Protein AF-A0A255ZX61-F1 (afdb_monomer_lite)

pLDDT: mean 94.42, std 3.26, range [76.75, 98.19]

Radius of gyration: 11.76 Å; chains: 1; bounding box: 30×22×25 Å

Sequence (84 aa):
MRKTFGIPNGDNHITTVEAGTNGKNVPSLLAEKKGIYIMIANYPGPSYFGATGHADIIENAQCPKNCYFAPKGGINYIDLWILE

Secondary structure (DSSP, 8-state):
-HHHH----GGGEEEHHHH-GGGTTHHHHTTT-EEEEEEEESS-STTTTSSSEEEEEEETTB-SS----S-TT-EEEEEEEE--

Organism: NCBI:txid2023067

Foldseek 3Di:
DCVPQNFDDDLQKFAQVCCDQQNPCVLVSCAQFWFKKKWAAPDAPDVWQPHRTDIATDGRSDGPPDPSSRTGRTTGMMGGDGDD

Structure (mmCIF, N/CA/C/O backbone):
data_AF-A0A255ZX61-F1
#
_entry.id   AF-A0A255ZX61-F1
#
loop_
_atom_site.group_PDB
_atom_site.id
_atom_site.type_symbol
_atom_site.label_atom_id
_atom_site.label_alt_id
_atom_site.label_comp_id
_atom_site.label_asym_id
_atom_site.label_entity_id
_atom_site.label_seq_id
_atom_site.pdbx_PDB_ins_code
_atom_site.Cartn_x
_atom_site.Cartn_y
_atom_site.Cartn_z
_atom_site.occupancy
_atom_site.B_iso_or_equiv
_atom_site.auth_seq_id
_atom_site.auth_comp_id
_atom_site.auth_asym_id
_atom_site.auth_atom_id
_atom_site.pdbx_PDB_model_num
ATOM 1 N N . MET A 1 1 ? -7.819 -9.869 -1.168 1.00 87.00 1 MET A N 1
ATOM 2 C CA . MET A 1 1 ? -8.695 -8.994 -0.359 1.00 87.00 1 MET A CA 1
ATOM 3 C C . MET A 1 1 ? -9.877 -8.460 -1.157 1.00 87.00 1 MET A C 1
ATOM 5 O O . MET A 1 1 ? -10.991 -8.812 -0.801 1.00 87.00 1 MET A O 1
ATOM 9 N N . ARG A 1 2 ? -9.669 -7.739 -2.275 1.00 93.94 2 ARG A N 1
ATOM 10 C CA . ARG A 1 2 ? -10.755 -7.156 -3.102 1.00 93.94 2 ARG A CA 1
ATOM 11 C C . ARG A 1 2 ? -11.945 -8.076 -3.417 1.00 93.94 2 ARG A C 1
ATOM 13 O O . ARG A 1 2 ? -13.086 -7.647 -3.334 1.00 93.94 2 ARG A O 1
ATOM 20 N N . LYS A 1 3 ? -11.687 -9.349 -3.749 1.00 92.88 3 LYS A N 1
ATOM 21 C CA . LYS A 1 3 ? -12.739 -10.342 -4.050 1.00 92.88 3 LYS A CA 1
ATOM 22 C C . LYS A 1 3 ? -13.647 -10.652 -2.850 1.00 92.88 3 LYS A C 1
ATOM 24 O O . LYS A 1 3 ? -14.812 -10.963 -3.046 1.00 92.88 3 LYS A O 1
ATOM 29 N N . THR A 1 4 ? -13.103 -10.601 -1.637 1.00 93.19 4 THR A N 1
ATOM 30 C CA . THR A 1 4 ? -13.801 -10.989 -0.402 1.00 93.19 4 THR A CA 1
ATOM 31 C C . THR A 1 4 ? -14.409 -9.782 0.304 1.00 93.19 4 THR A C 1
ATOM 33 O O . THR A 1 4 ? -15.539 -9.855 0.762 1.00 93.19 4 THR A O 1
ATOM 36 N N . PHE A 1 5 ? -13.670 -8.673 0.371 1.00 92.62 5 PHE A N 1
ATOM 37 C CA . PHE A 1 5 ? -14.012 -7.499 1.183 1.00 92.62 5 PHE A CA 1
ATOM 38 C C . PHE A 1 5 ? -14.373 -6.262 0.344 1.00 92.62 5 PHE A C 1
ATOM 40 O O . PHE A 1 5 ? -14.4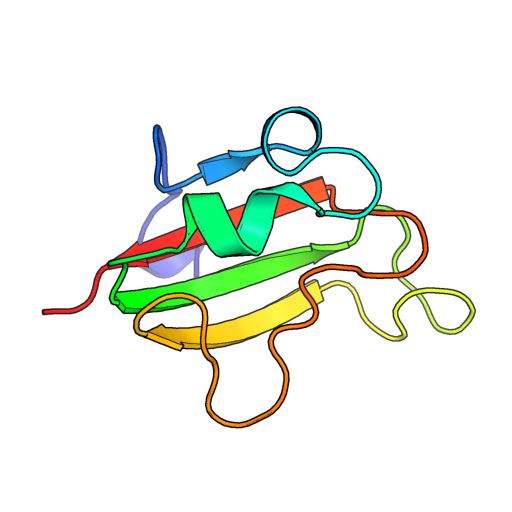56 -5.158 0.873 1.00 92.62 5 PHE A O 1
ATOM 47 N N . GLY A 1 6 ? -14.547 -6.425 -0.971 1.00 94.81 6 GLY A N 1
ATOM 48 C CA . GLY A 1 6 ? -14.783 -5.317 -1.895 1.00 94.81 6 GLY A CA 1
ATOM 49 C C . GLY A 1 6 ? -13.528 -4.493 -2.193 1.00 94.81 6 GLY A C 1
ATOM 50 O O . GLY A 1 6 ? -12.461 -4.708 -1.615 1.00 94.81 6 GLY A O 1
ATOM 51 N N . ILE A 1 7 ? -13.652 -3.569 -3.145 1.00 95.12 7 ILE A N 1
ATOM 52 C CA . ILE A 1 7 ? -12.577 -2.657 -3.555 1.00 95.12 7 ILE A CA 1
ATOM 53 C C . ILE A 1 7 ? -12.674 -1.386 -2.699 1.00 95.12 7 ILE A C 1
ATOM 55 O O . ILE A 1 7 ? -13.707 -0.717 -2.776 1.00 95.12 7 ILE A O 1
ATOM 59 N N . PRO A 1 8 ? -11.646 -1.045 -1.900 1.00 96.25 8 PRO A N 1
ATOM 60 C CA . PRO A 1 8 ? -11.611 0.217 -1.173 1.00 96.25 8 PRO A CA 1
ATOM 61 C C . PRO A 1 8 ? -11.712 1.423 -2.108 1.00 96.25 8 PRO A C 1
ATOM 63 O O . PRO A 1 8 ? -11.338 1.356 -3.278 1.00 96.25 8 PRO A O 1
ATOM 66 N N . ASN A 1 9 ? -12.241 2.527 -1.592 1.00 94.44 9 ASN A N 1
ATOM 67 C CA . ASN A 1 9 ? -12.423 3.780 -2.321 1.00 94.44 9 ASN A CA 1
ATOM 68 C C . ASN A 1 9 ? -12.150 4.978 -1.397 1.00 94.44 9 ASN A C 1
ATOM 70 O O . ASN A 1 9 ? -11.949 4.797 -0.192 1.00 94.44 9 ASN A O 1
ATOM 74 N N . GLY A 1 10 ? -12.115 6.186 -1.971 1.00 94.75 10 GLY A N 1
ATOM 75 C CA . GLY A 1 10 ? -11.777 7.410 -1.238 1.00 94.75 10 GLY A CA 1
ATOM 76 C C . GLY A 1 10 ? -10.435 7.275 -0.518 1.00 94.75 10 GLY A C 1
ATOM 77 O O . GLY A 1 10 ? -9.507 6.672 -1.049 1.00 94.75 10 GLY A O 1
ATOM 78 N N . ASP A 1 11 ? -10.372 7.727 0.733 1.00 94.38 11 ASP A N 1
ATOM 79 C CA . ASP A 1 11 ? -9.145 7.721 1.546 1.00 94.38 11 ASP A CA 1
ATOM 80 C C . ASP A 1 11 ? -8.603 6.316 1.873 1.00 94.38 11 ASP A C 1
ATOM 82 O O . ASP A 1 11 ? -7.503 6.177 2.417 1.00 94.38 11 ASP A O 1
ATOM 86 N N . ASN A 1 12 ? -9.366 5.262 1.570 1.00 96.31 12 ASN A N 1
ATOM 87 C CA . ASN A 1 12 ? -8.956 3.871 1.751 1.00 96.31 12 ASN A CA 1
ATOM 88 C C . ASN A 1 12 ? -8.354 3.253 0.478 1.00 96.31 12 ASN A C 1
ATOM 90 O O . ASN A 1 12 ? -7.917 2.103 0.507 1.00 96.31 12 ASN A O 1
ATOM 94 N N . HIS A 1 13 ? -8.307 4.003 -0.624 1.00 97.56 13 HIS A N 1
ATOM 95 C CA . HIS A 1 13 ? -7.584 3.649 -1.838 1.00 97.56 13 HIS A CA 1
ATOM 96 C C . HIS A 1 13 ? -6.616 4.773 -2.206 1.00 97.56 13 HIS A C 1
ATOM 98 O O . HIS A 1 13 ? -7.020 5.802 -2.732 1.00 97.56 13 HIS A O 1
ATOM 104 N N . ILE A 1 14 ? -5.331 4.565 -1.937 1.00 97.56 14 ILE A N 1
ATOM 105 C CA . ILE A 1 14 ? -4.282 5.552 -2.190 1.00 97.56 14 ILE A CA 1
ATOM 106 C C . ILE A 1 14 ? -3.636 5.230 -3.535 1.00 97.56 14 ILE A C 1
ATOM 108 O O . ILE A 1 14 ? -3.029 4.173 -3.719 1.00 97.56 14 ILE A O 1
ATOM 112 N N . THR A 1 15 ? -3.728 6.155 -4.474 1.00 97.00 15 THR A N 1
ATOM 113 C CA . THR A 1 15 ? -3.122 6.054 -5.804 1.00 97.00 15 THR A CA 1
ATOM 114 C C . THR A 1 15 ? -1.625 6.382 -5.788 1.00 97.00 15 THR A C 1
ATOM 116 O O . THR A 1 15 ? -1.096 6.942 -4.824 1.00 97.00 15 THR A O 1
ATOM 119 N N . THR A 1 16 ? -0.918 6.111 -6.893 1.00 95.94 16 THR A N 1
ATOM 120 C CA . THR A 1 16 ? 0.469 6.573 -7.096 1.00 95.94 16 THR A CA 1
ATOM 121 C C . THR A 1 16 ? 0.643 8.074 -6.846 1.00 95.94 16 THR A C 1
ATOM 123 O O . THR A 1 16 ? 1.661 8.492 -6.292 1.00 95.94 16 THR A O 1
ATOM 126 N N . VAL A 1 17 ? -0.327 8.893 -7.267 1.00 96.31 17 VAL A N 1
ATOM 127 C CA . VAL A 1 17 ? -0.242 10.357 -7.158 1.00 96.31 17 VAL A CA 1
ATOM 128 C C . VAL A 1 17 ? -0.293 10.782 -5.694 1.00 96.31 17 VAL A C 1
ATOM 130 O O . VAL A 1 17 ? 0.562 11.544 -5.246 1.00 96.31 17 VAL A O 1
ATOM 133 N N . GLU A 1 18 ? -1.245 10.240 -4.936 1.00 97.19 18 GLU A N 1
ATOM 134 C CA . GLU A 1 18 ? -1.419 10.547 -3.514 1.00 97.19 18 GLU A CA 1
ATOM 135 C C . GLU A 1 18 ? -0.249 10.026 -2.682 1.00 97.19 18 GLU A C 1
ATOM 137 O O . GLU A 1 18 ? 0.291 10.764 -1.858 1.00 97.19 18 GLU A O 1
ATOM 142 N N . ALA A 1 19 ? 0.211 8.800 -2.959 1.00 95.81 19 ALA A N 1
ATOM 143 C CA . ALA A 1 19 ? 1.382 8.205 -2.319 1.00 95.81 19 ALA A CA 1
ATOM 144 C C . ALA A 1 19 ? 2.653 9.060 -2.506 1.00 95.81 19 ALA A C 1
ATOM 146 O O . ALA A 1 19 ? 3.555 9.043 -1.663 1.00 95.81 19 ALA A O 1
ATOM 147 N N . GLY A 1 20 ? 2.717 9.843 -3.585 1.00 95.12 20 GLY A N 1
ATOM 148 C CA . GLY A 1 20 ? 3.841 10.705 -3.911 1.00 95.12 20 GLY A CA 1
ATOM 149 C C . GLY A 1 20 ? 5.071 9.927 -4.384 1.00 95.12 20 GLY A C 1
ATOM 150 O O . GLY A 1 20 ? 5.100 8.696 -4.444 1.00 95.12 20 GLY A O 1
ATOM 151 N N . THR A 1 21 ? 6.130 10.660 -4.734 1.00 92.19 21 THR A N 1
ATOM 152 C CA . THR A 1 21 ? 7.386 10.074 -5.224 1.00 92.19 21 THR A CA 1
ATOM 153 C C . THR A 1 21 ? 7.919 9.032 -4.244 1.00 92.19 21 THR A C 1
ATOM 155 O O . THR A 1 21 ? 8.205 9.357 -3.093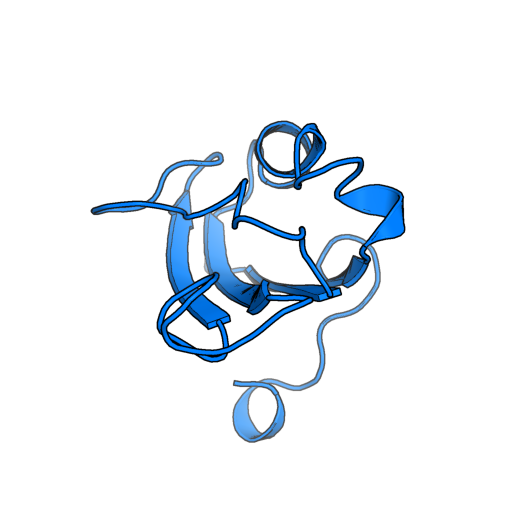 1.00 92.19 21 THR A O 1
ATOM 158 N N . ASN A 1 22 ? 8.050 7.786 -4.710 1.00 87.25 22 ASN A N 1
ATOM 159 C CA . ASN A 1 22 ? 8.473 6.636 -3.905 1.00 87.25 22 ASN A CA 1
ATOM 160 C C . ASN A 1 22 ? 7.674 6.462 -2.600 1.00 87.25 22 ASN A C 1
ATOM 162 O O . ASN A 1 22 ? 8.240 6.034 -1.603 1.00 87.25 22 ASN A O 1
ATOM 166 N N . GLY A 1 23 ? 6.386 6.821 -2.583 1.00 93.38 23 GLY A N 1
ATOM 167 C CA . GLY A 1 23 ? 5.518 6.607 -1.424 1.00 93.38 23 GLY A CA 1
ATOM 168 C C . GLY A 1 23 ? 5.778 7.523 -0.225 1.00 93.38 23 GLY A C 1
ATOM 169 O O . GLY A 1 23 ? 5.326 7.232 0.880 1.00 93.38 23 GLY A O 1
ATOM 170 N N . LYS A 1 24 ? 6.482 8.645 -0.422 1.00 94.81 24 LYS A N 1
ATOM 171 C CA . LYS A 1 24 ? 6.843 9.589 0.651 1.00 94.81 24 LYS A CA 1
ATOM 172 C C . LYS A 1 24 ? 5.659 10.091 1.495 1.00 94.81 24 LYS A C 1
ATOM 174 O O . LYS A 1 24 ? 5.860 10.439 2.652 1.00 94.81 24 LYS A O 1
ATOM 179 N N . ASN A 1 25 ? 4.449 10.138 0.933 1.00 96.81 25 ASN A N 1
ATOM 180 C CA . ASN A 1 25 ? 3.257 10.634 1.626 1.00 96.81 25 ASN A CA 1
ATOM 181 C C . ASN A 1 25 ? 2.505 9.522 2.378 1.00 96.81 25 ASN A C 1
ATOM 183 O O . ASN A 1 25 ? 1.637 9.818 3.195 1.00 96.81 25 ASN A O 1
ATOM 187 N N . VAL A 1 26 ? 2.814 8.246 2.113 1.00 96.38 26 VAL A N 1
ATOM 188 C CA . VAL A 1 26 ? 2.067 7.097 2.650 1.00 96.38 26 VAL A CA 1
ATOM 189 C C . VAL A 1 26 ? 2.018 7.072 4.180 1.00 96.38 26 VAL A C 1
ATOM 191 O O . VAL A 1 26 ? 0.926 6.856 4.700 1.00 96.38 26 VAL A O 1
ATOM 194 N N . PRO A 1 27 ? 3.111 7.344 4.927 1.00 96.31 27 PRO A N 1
ATOM 195 C CA . PRO A 1 27 ? 3.034 7.387 6.385 1.00 96.31 27 PRO A CA 1
ATOM 196 C C . PRO A 1 27 ? 2.003 8.397 6.900 1.00 96.31 27 PRO A C 1
ATOM 198 O O . PRO A 1 27 ? 1.232 8.077 7.792 1.00 96.31 27 PRO A O 1
ATOM 201 N N . SER A 1 28 ? 1.929 9.592 6.310 1.00 97.31 28 SER A N 1
ATOM 202 C CA . SER A 1 28 ? 0.944 10.606 6.706 1.00 97.31 28 SER A CA 1
ATOM 203 C C . SER A 1 28 ? -0.482 10.213 6.320 1.00 97.31 28 SER A C 1
ATOM 205 O O . SER A 1 28 ? -1.406 10.446 7.087 1.00 97.31 28 SER A O 1
ATOM 207 N N . LEU A 1 29 ? -0.668 9.578 5.159 1.00 96.81 29 LEU A N 1
ATOM 208 C CA . LEU A 1 29 ? -1.982 9.115 4.691 1.00 96.81 29 LEU A CA 1
ATOM 209 C C . LEU A 1 29 ? -2.528 7.918 5.484 1.00 96.81 29 LEU A C 1
ATOM 211 O O . LEU A 1 29 ? -3.730 7.646 5.437 1.00 96.81 29 LEU A O 1
ATOM 215 N N . LEU A 1 30 ? -1.648 7.182 6.163 1.00 96.38 30 LEU A N 1
ATOM 216 C CA . LEU A 1 30 ? -1.984 6.048 7.026 1.00 96.38 30 LEU A CA 1
ATOM 217 C C . LEU A 1 30 ? -1.863 6.378 8.520 1.00 96.38 30 LEU A C 1
ATOM 219 O O . LEU A 1 30 ? -2.077 5.494 9.353 1.00 96.38 30 LEU A O 1
ATOM 223 N N . ALA A 1 31 ? -1.536 7.626 8.865 1.00 96.19 31 ALA A N 1
ATOM 224 C CA . ALA A 1 31 ? -1.589 8.097 10.241 1.00 96.19 31 ALA A CA 1
ATOM 225 C C . ALA A 1 31 ? -3.022 7.951 10.767 1.00 96.19 31 ALA A C 1
ATOM 227 O O . ALA A 1 31 ? -3.982 8.122 10.017 1.00 96.19 31 ALA A O 1
ATOM 228 N N . GLU A 1 32 ? -3.152 7.573 12.037 1.00 95.25 32 GLU A N 1
ATOM 229 C CA . GLU A 1 32 ? -4.440 7.362 12.719 1.00 95.25 32 GLU A CA 1
ATOM 230 C C . GLU A 1 32 ? -5.328 6.252 12.121 1.00 95.25 32 GLU A C 1
ATOM 232 O O . GLU A 1 32 ? -6.432 6.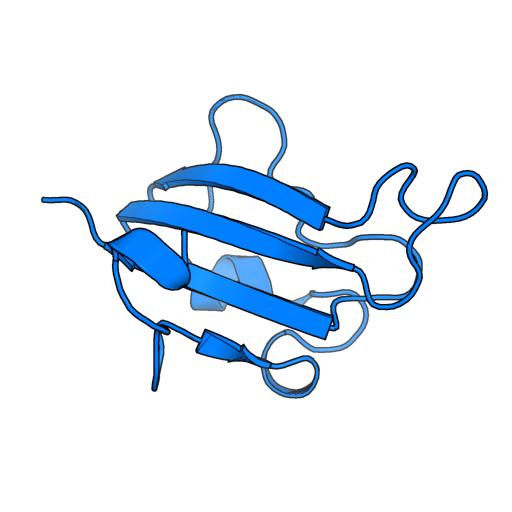012 12.606 1.00 95.25 32 GLU A O 1
ATOM 237 N N . LYS A 1 33 ? -4.850 5.513 11.110 1.00 95.62 33 LYS A N 1
ATOM 238 C CA . LYS A 1 33 ? -5.576 4.381 10.529 1.00 95.62 33 LYS A CA 1
ATOM 239 C C . LYS A 1 33 ? -5.138 3.063 11.156 1.00 95.62 33 LYS A C 1
ATOM 241 O O . LYS A 1 33 ? -3.949 2.835 11.385 1.00 95.62 33 LYS A O 1
ATOM 246 N N . LYS A 1 34 ? -6.103 2.172 11.378 1.00 97.25 34 LYS A N 1
ATOM 247 C CA . LYS A 1 34 ? -5.892 0.805 11.861 1.00 97.25 34 LYS A CA 1
ATOM 248 C C . LYS A 1 34 ? -6.624 -0.176 10.952 1.00 97.25 34 LYS A C 1
ATOM 250 O O . LYS A 1 34 ? -7.798 0.026 10.650 1.00 97.25 34 LYS A O 1
ATOM 255 N N . GLY A 1 35 ? -5.947 -1.219 10.481 1.00 96.50 35 GLY A N 1
ATOM 256 C CA . GLY A 1 35 ? -6.583 -2.192 9.599 1.00 96.50 35 GLY A CA 1
ATOM 257 C C . GLY A 1 35 ? -5.641 -3.126 8.853 1.00 96.50 35 GLY A C 1
ATOM 258 O O . GLY A 1 35 ? -4.494 -3.313 9.241 1.00 96.50 35 GLY A O 1
ATOM 259 N N . ILE A 1 36 ? -6.130 -3.712 7.760 1.00 96.56 36 ILE A N 1
ATOM 260 C CA . ILE A 1 36 ? -5.318 -4.491 6.818 1.00 96.56 36 ILE A CA 1
ATOM 261 C C . ILE A 1 36 ? -4.972 -3.593 5.642 1.00 96.56 36 ILE A C 1
ATOM 263 O O . ILE A 1 36 ? -5.868 -3.109 4.949 1.00 96.56 36 ILE A O 1
ATOM 267 N N . TYR A 1 37 ? -3.685 -3.414 5.385 1.00 95.94 37 TYR A N 1
ATOM 268 C CA . TYR A 1 37 ? -3.186 -2.634 4.265 1.00 95.94 37 TYR A CA 1
ATOM 269 C C . TYR A 1 37 ? -2.538 -3.561 3.227 1.00 95.94 37 TYR A C 1
ATOM 271 O O . TYR A 1 37 ? -1.881 -4.548 3.567 1.00 95.94 37 TYR A O 1
ATOM 279 N N . ILE A 1 38 ? -2.732 -3.250 1.947 1.00 97.12 38 ILE A N 1
ATOM 280 C CA . ILE A 1 38 ? -2.046 -3.899 0.830 1.00 97.12 38 ILE A CA 1
ATOM 281 C C . ILE A 1 38 ? -1.437 -2.830 -0.059 1.00 97.12 38 ILE A C 1
ATOM 283 O O . ILE A 1 38 ? -2.163 -2.003 -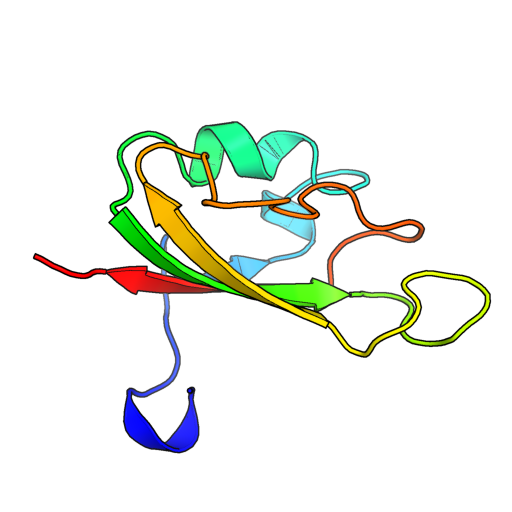0.596 1.00 97.12 38 ILE A O 1
ATOM 287 N N . MET A 1 39 ? -0.130 -2.899 -0.287 1.00 96.81 39 MET A N 1
ATOM 288 C CA . MET A 1 39 ? 0.584 -2.092 -1.273 1.00 96.81 39 MET A CA 1
ATOM 289 C C . MET A 1 39 ? 0.902 -2.922 -2.501 1.00 96.81 39 MET A C 1
ATOM 291 O O . MET A 1 39 ? 1.477 -4.001 -2.390 1.00 96.81 39 MET A O 1
ATOM 295 N N . ILE A 1 40 ? 0.587 -2.397 -3.679 1.00 97.06 40 ILE A N 1
ATOM 296 C CA . ILE A 1 40 ? 1.016 -2.959 -4.956 1.00 97.06 40 ILE A CA 1
ATOM 297 C C . ILE A 1 40 ? 2.144 -2.106 -5.521 1.00 97.06 40 ILE A C 1
ATOM 299 O O . ILE A 1 40 ? 2.012 -0.888 -5.668 1.00 97.06 40 ILE A O 1
ATOM 303 N N . ALA A 1 41 ? 3.261 -2.753 -5.847 1.00 96.00 41 ALA A N 1
ATOM 304 C CA . ALA A 1 41 ? 4.437 -2.079 -6.375 1.00 96.00 41 ALA A CA 1
ATOM 305 C C . ALA A 1 41 ? 4.229 -1.706 -7.848 1.00 96.00 41 ALA A C 1
ATOM 307 O O . ALA A 1 41 ? 3.617 -2.453 -8.612 1.00 96.00 41 ALA A O 1
ATOM 308 N N . ASN A 1 42 ? 4.779 -0.567 -8.268 1.00 94.56 42 ASN A N 1
ATOM 309 C CA . ASN A 1 42 ? 4.723 -0.144 -9.667 1.00 94.56 42 ASN A CA 1
ATOM 310 C C . ASN A 1 42 ? 5.634 -0.999 -10.566 1.00 94.56 42 ASN A C 1
ATOM 312 O O . ASN A 1 42 ? 5.282 -1.312 -11.698 1.00 94.56 42 ASN A O 1
ATOM 316 N N . TYR A 1 43 ? 6.781 -1.429 -10.031 1.00 93.06 43 TYR A N 1
ATOM 317 C CA . TYR A 1 43 ? 7.723 -2.314 -10.715 1.00 93.06 43 TYR A CA 1
ATOM 318 C C . TYR A 1 43 ? 7.904 -3.602 -9.905 1.00 93.06 43 TYR A C 1
ATOM 320 O O . TYR A 1 43 ? 8.782 -3.679 -9.039 1.00 93.06 43 TYR A O 1
ATOM 328 N N . PRO A 1 44 ? 7.047 -4.611 -10.134 1.00 92.75 44 PRO A N 1
ATOM 329 C CA . PRO A 1 44 ? 7.173 -5.895 -9.467 1.00 92.75 44 PRO A CA 1
ATOM 330 C C . PRO A 1 44 ? 8.375 -6.682 -10.006 1.00 92.75 44 PRO A C 1
ATOM 332 O O . PRO A 1 44 ? 8.807 -6.496 -11.143 1.00 92.75 44 PRO A O 1
ATOM 335 N N . GLY A 1 45 ? 8.895 -7.604 -9.195 1.00 89.81 45 GLY A N 1
ATOM 336 C CA . GLY A 1 45 ? 9.923 -8.560 -9.621 1.00 89.81 45 GLY A CA 1
ATOM 337 C C . GLY A 1 45 ? 11.268 -8.439 -8.894 1.00 89.81 45 GLY A C 1
ATOM 338 O O . GLY A 1 45 ? 11.499 -7.489 -8.142 1.00 89.81 45 GLY A O 1
ATOM 339 N N . PRO A 1 46 ? 12.169 -9.414 -9.103 1.00 88.44 46 PRO A N 1
ATOM 340 C CA . PRO A 1 46 ? 13.341 -9.654 -8.253 1.00 88.44 46 PRO A CA 1
ATOM 341 C C . PRO A 1 46 ? 14.363 -8.509 -8.231 1.00 88.44 46 PRO A C 1
ATOM 343 O O . PRO A 1 46 ? 15.025 -8.306 -7.221 1.00 88.44 46 PRO A O 1
ATOM 346 N N . SER A 1 47 ? 14.479 -7.728 -9.308 1.00 89.69 47 SER A N 1
ATOM 347 C CA . SER A 1 47 ? 15.437 -6.608 -9.406 1.00 89.69 47 SER A CA 1
ATOM 348 C C . SER A 1 47 ? 14.938 -5.289 -8.790 1.00 89.69 47 SER A C 1
ATOM 350 O O . SER A 1 47 ? 15.698 -4.313 -8.684 1.00 89.69 47 SER A O 1
ATOM 352 N N . TYR A 1 48 ? 13.659 -5.249 -8.407 1.00 90.88 48 TYR A N 1
ATOM 353 C CA . TYR A 1 48 ? 12.988 -4.089 -7.826 1.00 90.88 48 TYR A CA 1
ATOM 354 C C . TYR A 1 48 ? 12.432 -4.440 -6.449 1.00 90.88 48 TYR A C 1
ATOM 356 O O . TYR A 1 48 ? 13.173 -4.381 -5.473 1.00 90.88 48 TYR A O 1
ATOM 364 N N . PHE A 1 49 ? 11.150 -4.795 -6.360 1.00 92.94 49 PHE A N 1
ATOM 365 C CA . PHE A 1 49 ? 10.498 -5.032 -5.075 1.00 92.94 49 PHE A CA 1
ATOM 366 C C . PHE A 1 49 ? 10.699 -6.453 -4.522 1.00 92.94 49 PHE A C 1
ATOM 368 O O . PHE A 1 49 ? 10.602 -6.669 -3.320 1.00 92.94 49 PHE A O 1
ATOM 375 N N . GLY A 1 50 ? 10.969 -7.436 -5.381 1.00 93.31 50 GLY A N 1
ATOM 376 C CA . GLY A 1 50 ? 11.055 -8.850 -4.998 1.00 93.31 50 GLY A CA 1
ATOM 377 C C . GLY A 1 50 ? 9.705 -9.572 -4.921 1.00 93.31 50 GLY A C 1
ATOM 378 O O . GLY A 1 50 ? 9.679 -10.794 -4.820 1.00 93.31 50 GLY A O 1
ATOM 379 N N . ALA A 1 51 ? 8.591 -8.845 -5.035 1.00 93.56 51 ALA A N 1
ATOM 380 C CA . ALA A 1 51 ? 7.229 -9.378 -5.076 1.00 93.56 51 ALA A CA 1
ATOM 381 C C . ALA A 1 51 ? 6.321 -8.495 -5.953 1.00 93.56 51 ALA A C 1
ATOM 383 O O . ALA A 1 51 ? 6.766 -7.487 -6.508 1.00 93.56 51 ALA A O 1
ATOM 384 N N . THR A 1 52 ? 5.043 -8.860 -6.079 1.00 94.81 52 THR A N 1
ATOM 385 C CA . THR A 1 52 ? 4.021 -8.005 -6.712 1.00 94.81 52 THR A CA 1
ATOM 386 C C . THR A 1 52 ? 3.565 -6.863 -5.804 1.00 94.81 52 THR A C 1
ATOM 388 O O . THR A 1 52 ? 3.103 -5.828 -6.275 1.00 94.81 52 THR A O 1
ATOM 391 N N . GLY A 1 53 ? 3.683 -7.060 -4.496 1.00 94.94 53 GLY A N 1
ATOM 392 C CA . GLY A 1 53 ? 3.195 -6.151 -3.477 1.00 94.94 53 GLY A CA 1
ATOM 393 C C . GLY A 1 53 ? 3.418 -6.722 -2.083 1.00 94.94 53 GLY A C 1
ATOM 394 O O . GLY A 1 53 ? 4.000 -7.799 -1.935 1.00 94.94 53 GLY A O 1
ATOM 395 N N . HIS A 1 54 ? 2.956 -5.992 -1.079 1.00 95.62 54 HIS A N 1
ATOM 396 C CA . HIS A 1 54 ? 3.042 -6.340 0.335 1.00 95.62 54 HIS A CA 1
ATOM 397 C C . HIS A 1 54 ? 1.665 -6.241 0.978 1.00 95.62 54 HIS A C 1
ATOM 399 O O . HIS A 1 54 ? 0.859 -5.405 0.578 1.00 95.62 54 HIS A O 1
ATOM 405 N N . ALA A 1 55 ? 1.400 -7.092 1.961 1.00 95.81 55 ALA A N 1
ATOM 406 C CA . ALA A 1 55 ? 0.182 -7.060 2.753 1.00 95.81 55 ALA A CA 1
ATOM 407 C C . ALA A 1 55 ? 0.556 -7.179 4.228 1.00 95.81 55 ALA A C 1
ATOM 409 O O . ALA A 1 55 ? 1.331 -8.065 4.590 1.00 95.81 55 ALA A O 1
ATOM 410 N N . ASP A 1 56 ? 0.004 -6.307 5.065 1.00 96.31 56 ASP A N 1
ATOM 411 C CA . ASP A 1 56 ? 0.260 -6.318 6.505 1.00 96.31 56 ASP A CA 1
ATOM 412 C C . ASP A 1 56 ? -0.914 -5.730 7.291 1.00 96.31 56 ASP A C 1
ATOM 414 O O . ASP A 1 56 ? -1.833 -5.131 6.724 1.00 96.31 56 ASP A O 1
ATOM 418 N N . ILE A 1 57 ? -0.851 -5.878 8.610 1.00 95.88 57 ILE A N 1
ATOM 419 C CA . ILE A 1 57 ? -1.650 -5.073 9.528 1.00 95.88 57 ILE A CA 1
ATOM 420 C C . ILE A 1 57 ? -0.980 -3.711 9.690 1.00 95.88 57 ILE A C 1
ATOM 422 O O . ILE A 1 57 ? 0.240 -3.624 9.826 1.00 95.88 57 ILE A O 1
ATOM 426 N N . ILE A 1 58 ? -1.793 -2.660 9.680 1.00 96.81 58 ILE A N 1
ATOM 427 C CA . ILE A 1 58 ? -1.375 -1.291 9.943 1.00 96.81 58 ILE A CA 1
ATOM 428 C C . ILE A 1 58 ? -2.051 -0.768 11.204 1.00 96.81 58 ILE A C 1
ATOM 430 O O . ILE A 1 58 ? -3.238 -1.009 11.419 1.00 96.81 58 ILE A O 1
ATOM 434 N N . GLU A 1 59 ? -1.304 -0.023 12.008 1.00 96.81 59 GLU A N 1
ATOM 435 C CA . GLU A 1 59 ? -1.815 0.795 13.103 1.00 96.81 59 GLU A CA 1
ATOM 436 C C . GLU A 1 59 ? -0.980 2.073 13.194 1.00 96.81 59 GLU A C 1
ATOM 438 O O . GLU A 1 59 ? 0.228 2.021 13.409 1.00 96.81 59 GLU A O 1
ATOM 443 N N . ASN A 1 60 ? -1.611 3.226 12.965 1.00 95.75 60 ASN A N 1
ATOM 444 C CA . ASN A 1 60 ? -0.977 4.544 12.993 1.00 95.75 60 ASN A CA 1
ATOM 445 C C . ASN A 1 60 ? 0.335 4.611 12.181 1.00 95.75 60 ASN A C 1
ATOM 447 O O . ASN A 1 60 ? 1.396 4.967 12.695 1.00 95.75 60 ASN A O 1
ATOM 451 N N . ALA A 1 61 ? 0.265 4.219 10.906 1.00 95.69 61 ALA A N 1
ATOM 452 C CA . ALA A 1 61 ? 1.411 4.130 9.998 1.00 95.69 61 ALA A CA 1
ATOM 453 C C . ALA A 1 61 ? 2.549 3.181 10.444 1.00 95.69 61 ALA A C 1
ATOM 455 O O . ALA A 1 61 ? 3.666 3.275 9.933 1.00 95.69 61 ALA A O 1
ATOM 456 N N . GLN A 1 62 ? 2.284 2.240 11.353 1.00 96.38 62 GLN A N 1
ATOM 457 C CA . GLN A 1 62 ? 3.225 1.195 11.755 1.00 96.38 62 GLN A CA 1
ATOM 458 C C . GLN A 1 62 ? 2.703 -0.195 11.410 1.00 96.38 62 GLN A C 1
ATOM 460 O O . GLN A 1 62 ? 1.502 -0.447 11.443 1.00 96.38 62 GLN A O 1
ATOM 465 N N . CYS A 1 63 ? 3.629 -1.104 11.111 1.00 95.06 63 CYS A N 1
ATOM 466 C CA . CYS A 1 63 ? 3.349 -2.507 10.828 1.00 95.06 63 CYS A CA 1
ATOM 467 C C . CYS A 1 63 ? 4.154 -3.375 11.796 1.00 95.06 63 CYS A C 1
ATOM 469 O O . CYS A 1 63 ? 5.250 -2.969 12.193 1.00 95.06 63 CYS A O 1
ATOM 471 N N . PRO A 1 64 ? 3.694 -4.595 12.115 1.00 93.19 64 PRO A N 1
ATOM 472 C CA . PRO A 1 64 ? 4.415 -5.513 12.996 1.00 93.19 64 PRO A CA 1
ATOM 473 C C . PRO A 1 64 ? 5.862 -5.805 12.574 1.00 93.19 64 PRO A C 1
ATOM 475 O O . PRO A 1 64 ? 6.697 -6.124 13.419 1.00 93.19 64 PRO A O 1
ATOM 478 N N . LYS A 1 65 ? 6.165 -5.738 11.270 1.00 89.19 65 LYS A N 1
ATOM 479 C CA . LYS A 1 65 ? 7.520 -5.936 10.736 1.00 89.19 65 LYS A CA 1
ATOM 480 C C . LYS A 1 65 ? 7.998 -4.745 9.915 1.00 89.19 65 LYS A C 1
ATOM 482 O O . LYS A 1 65 ? 8.700 -3.880 10.422 1.00 89.19 65 LYS A O 1
ATOM 487 N N . ASN A 1 66 ? 7.674 -4.730 8.626 1.00 90.81 66 ASN A N 1
ATOM 488 C CA . ASN A 1 66 ? 8.106 -3.693 7.701 1.00 90.81 66 ASN A CA 1
ATOM 489 C C . ASN A 1 66 ? 6.931 -3.325 6.809 1.00 90.81 66 ASN A C 1
ATOM 491 O O . ASN A 1 66 ? 6.333 -4.193 6.182 1.00 90.81 66 ASN A O 1
ATOM 495 N N . CYS A 1 67 ? 6.626 -2.035 6.750 1.00 93.44 67 CYS A N 1
ATOM 496 C CA . CYS A 1 67 ? 5.510 -1.537 5.973 1.00 93.44 67 CYS A CA 1
ATOM 497 C C . CYS A 1 67 ? 5.811 -1.343 4.491 1.00 93.44 67 CYS A C 1
ATOM 499 O O . CYS A 1 67 ? 4.885 -1.115 3.732 1.00 93.44 67 CYS A O 1
ATOM 501 N N . TYR A 1 68 ? 7.073 -1.357 4.050 1.00 94.38 68 TYR A N 1
ATOM 502 C CA . TYR A 1 68 ? 7.418 -1.176 2.633 1.00 94.38 68 TYR A CA 1
ATOM 503 C C . TYR A 1 68 ? 6.736 0.030 1.958 1.00 94.38 68 TYR A C 1
ATOM 505 O O . TYR A 1 68 ? 6.331 -0.036 0.800 1.00 94.38 68 TYR A O 1
ATOM 513 N N . PHE A 1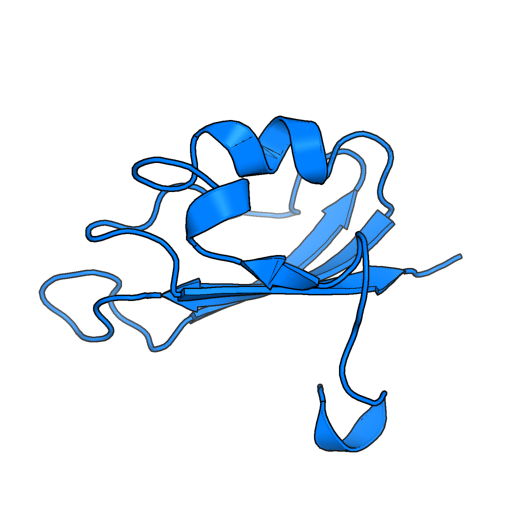 69 ? 6.623 1.157 2.664 1.00 94.44 69 PHE A N 1
ATOM 514 C CA . PHE A 1 69 ? 5.991 2.365 2.123 1.00 94.44 69 PHE A CA 1
ATOM 515 C C . PHE A 1 69 ? 6.772 3.021 0.989 1.00 94.44 69 PHE A C 1
ATOM 517 O O . PHE A 1 69 ? 6.201 3.798 0.239 1.00 94.44 69 PHE A O 1
ATOM 524 N N . ALA A 1 70 ? 8.055 2.698 0.842 1.00 93.00 70 ALA A N 1
ATOM 525 C CA . ALA A 1 70 ? 8.907 3.245 -0.204 1.00 93.00 70 ALA A CA 1
ATOM 526 C C . ALA A 1 70 ? 9.546 2.134 -1.051 1.00 93.00 70 ALA A C 1
ATOM 528 O O . ALA A 1 70 ? 10.765 1.945 -1.009 1.00 93.00 70 ALA A O 1
ATOM 529 N N . PRO A 1 71 ? 8.752 1.353 -1.808 1.00 92.12 71 PRO A N 1
ATOM 530 C CA . PRO A 1 71 ? 9.307 0.329 -2.678 1.00 92.12 71 PRO A CA 1
ATOM 531 C C . PRO A 1 71 ? 10.130 0.985 -3.796 1.00 92.12 71 PRO A C 1
ATOM 533 O O . PRO A 1 71 ? 9.753 2.019 -4.355 1.00 92.12 71 PRO A O 1
ATOM 536 N N . LYS A 1 72 ? 11.259 0.367 -4.160 1.00 89.19 72 LYS A N 1
ATOM 537 C CA . LYS A 1 72 ? 12.081 0.812 -5.293 1.00 89.19 72 LYS A CA 1
ATOM 538 C C . LYS A 1 72 ? 11.237 0.813 -6.572 1.00 89.19 72 LYS A C 1
ATOM 540 O O . LYS A 1 72 ? 10.705 -0.222 -6.961 1.00 89.19 72 LYS A O 1
ATOM 545 N N . GLY A 1 73 ? 11.153 1.968 -7.233 1.00 87.12 73 GLY A N 1
ATOM 546 C CA . GLY A 1 73 ? 10.318 2.166 -8.422 1.00 87.12 73 GLY A CA 1
ATOM 547 C C . GLY A 1 73 ? 8.897 2.676 -8.123 1.00 87.12 73 GLY A C 1
ATOM 548 O O . GLY A 1 73 ? 8.156 3.008 -9.046 1.00 87.12 73 GLY A O 1
ATOM 549 N N . GLY A 1 74 ? 8.533 2.820 -6.849 1.00 92.81 74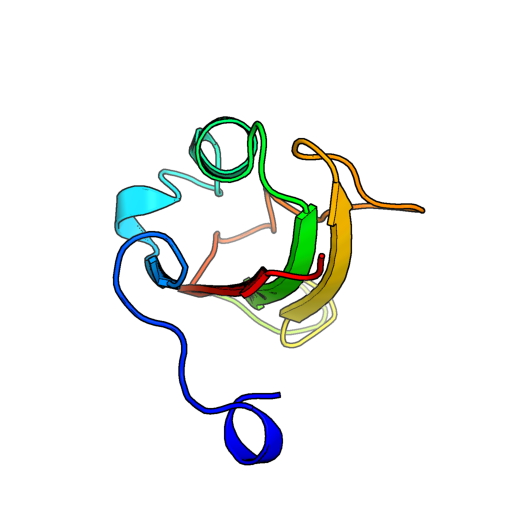 GLY A N 1
ATOM 550 C CA . GLY A 1 74 ? 7.293 3.458 -6.426 1.00 92.81 74 GLY A CA 1
ATOM 551 C C . GLY A 1 74 ? 6.091 2.523 -6.331 1.00 92.81 74 GLY A C 1
ATOM 552 O O . GLY A 1 74 ? 6.172 1.312 -6.549 1.00 92.81 74 GLY A O 1
ATOM 553 N N . ILE A 1 75 ? 4.964 3.120 -5.955 1.00 96.06 75 ILE A N 1
ATOM 554 C CA . ILE A 1 75 ? 3.702 2.446 -5.639 1.00 96.06 75 ILE A CA 1
ATOM 555 C C . ILE A 1 75 ? 2.745 2.587 -6.817 1.00 96.06 75 ILE A C 1
ATOM 557 O O . ILE A 1 75 ? 2.631 3.667 -7.392 1.00 96.06 75 ILE A O 1
ATOM 561 N N . ASN A 1 76 ? 2.042 1.509 -7.153 1.00 96.62 76 ASN A N 1
ATOM 562 C CA . ASN A 1 76 ? 0.906 1.545 -8.069 1.00 96.62 76 ASN A CA 1
ATOM 563 C C . ASN A 1 76 ? -0.354 2.001 -7.313 1.00 96.62 76 ASN A C 1
ATOM 565 O O . ASN A 1 76 ? -0.928 3.043 -7.610 1.00 96.62 76 ASN A O 1
ATOM 569 N N . TYR A 1 77 ? -0.722 1.272 -6.261 1.00 96.81 77 TYR A N 1
ATOM 570 C CA . TYR A 1 77 ? -1.746 1.709 -5.318 1.00 96.81 77 TYR A CA 1
ATOM 571 C C . TYR A 1 77 ? -1.567 1.047 -3.956 1.00 96.81 77 TYR A C 1
ATOM 573 O O . TYR A 1 77 ? -0.872 0.036 -3.822 1.00 96.81 77 TYR A O 1
ATOM 581 N N . ILE A 1 78 ? -2.237 1.609 -2.958 1.00 97.88 78 ILE A N 1
ATOM 582 C CA . ILE A 1 78 ? -2.487 0.983 -1.670 1.00 97.88 78 ILE A CA 1
ATOM 583 C C . ILE A 1 78 ? -3.991 0.872 -1.462 1.00 97.88 78 ILE A C 1
ATOM 585 O O . ILE A 1 78 ? -4.728 1.823 -1.689 1.00 97.88 78 ILE A O 1
ATOM 589 N N . ASP A 1 79 ? -4.419 -0.283 -0.981 1.00 98.19 79 ASP A N 1
ATOM 590 C CA . ASP A 1 79 ? -5.763 -0.506 -0.476 1.00 98.19 79 ASP A CA 1
ATOM 591 C C . ASP A 1 79 ? -5.726 -0.711 1.033 1.00 98.19 79 ASP A C 1
ATOM 593 O O . ASP A 1 79 ? -4.846 -1.404 1.550 1.00 98.19 79 ASP A O 1
ATOM 597 N N . LEU A 1 80 ? -6.720 -0.168 1.723 1.00 97.81 80 LEU A N 1
ATOM 598 C CA . LEU A 1 80 ? -6.882 -0.295 3.159 1.00 97.81 80 LEU A CA 1
ATOM 599 C C . LEU A 1 80 ? -8.291 -0.781 3.504 1.00 97.81 80 LEU A C 1
ATOM 601 O O . LEU A 1 80 ? -9.288 -0.238 3.033 1.00 97.81 80 LEU A O 1
ATOM 605 N N . TRP A 1 81 ? -8.369 -1.777 4.379 1.00 97.50 81 TRP A N 1
ATOM 606 C CA . TRP A 1 81 ? -9.605 -2.205 5.027 1.00 97.50 81 TRP A CA 1
ATOM 607 C C . TRP A 1 81 ? -9.493 -1.904 6.517 1.00 97.50 81 TRP A C 1
ATOM 609 O O . TRP A 1 81 ? -8.675 -2.520 7.201 1.00 97.50 81 TRP A O 1
ATOM 619 N N . ILE A 1 82 ? -10.284 -0.946 7.001 1.00 96.38 82 ILE A N 1
ATOM 620 C CA . ILE A 1 82 ? -10.294 -0.540 8.411 1.00 96.38 82 ILE A CA 1
ATOM 621 C C . ILE A 1 82 ? -10.822 -1.683 9.280 1.00 96.38 82 ILE A C 1
ATOM 623 O O . ILE A 1 82 ? -11.794 -2.348 8.919 1.00 96.38 82 ILE A O 1
ATOM 627 N N . LEU A 1 83 ? -10.161 -1.901 10.413 1.00 92.62 83 LEU A N 1
ATOM 628 C CA . LEU A 1 83 ? -10.591 -2.826 11.455 1.00 92.62 83 LEU A CA 1
ATOM 629 C C . LEU A 1 83 ? -10.898 -2.025 12.723 1.00 92.62 83 LEU A C 1
ATOM 631 O O . LEU A 1 83 ? -10.136 -1.120 13.064 1.00 92.62 83 LEU A O 1
ATOM 635 N N . GLU A 1 84 ? -11.984 -2.380 13.407 1.00 76.75 84 GLU A N 1
ATOM 636 C CA . GLU A 1 84 ? -12.348 -1.847 14.730 1.00 76.75 84 GLU A CA 1
ATOM 637 C C . GLU A 1 84 ? -11.392 -2.392 15.814 1.00 76.75 84 GLU A C 1
ATOM 639 O O . GLU A 1 84 ? -11.176 -3.624 15.883 1.00 76.75 84 GLU A O 1
#